Protein AF-A0A8J6ERK1-F1 (afdb_monomer)

Radius of gyration: 15.74 Å; Cα contacts (8 Å, |Δi|>4): 130; chains: 1; bounding box: 33×42×34 Å

Sequence (94 aa):
MKIFIILILSAFASGIRLDKCTVMQKIRASGLVGMKGYRLGDYMCVFYYTSYYDTRLNNSPTEYGMCQIASKWWCDNGRTPSPRNLCGKKCSGM

Secondary structure (DSSP, 8-state):
-HHHHHHHHGGG---SB--HHHHHHHHHHTT-TTGGG--HHHHHHHHHHHHTTBSS---TTTEETTTTE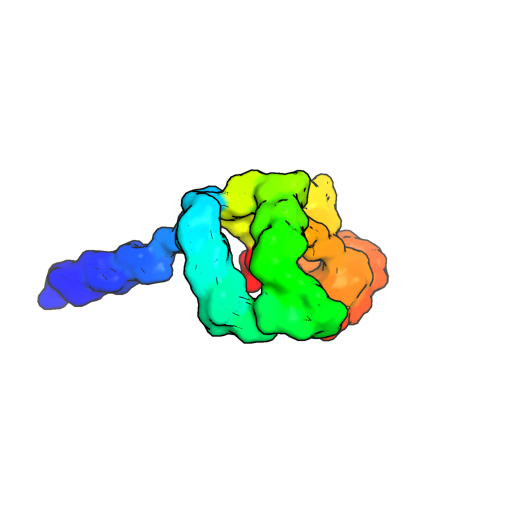ETTTT-B-S-SSS---TT-SBGGG-

Nearest PDB structures (foldseek):
  1ioq-assembly1_A  TM=9.494E-01  e=2.311E-07  Gallus gallus
  1lsm-assembly1_A  TM=9.385E-01  e=3.000E-07  Gallus gallus
  1iot-assembly1_A  TM=9.400E-01  e=4.156E-07  Gallus gallus
  1w08-assembly1_A  TM=9.523E-01  e=5.758E-07  Homo sapiens
  6p4d-assembly1_A  TM=9.443E-01  e=5.395E-07  Gallus gallus

InterPro domains:
  IPR001916 Glycoside hydrolase, family 22 [PF00062] (18-92)
  IPR001916 Glycoside hydrolase, family 22 [PS51348] (16-94)
  IPR001916 Glycoside hydrolase, family 22 [PTHR11407] (5-92)
  IPR001916 Glycoside hydrolase, family 22 [SM00263] (16-93)
  IPR023346 Lysozyme-like domain superfamily [SSF53955] (18-93)

Foldseek 3Di:
DVVVVVVVVVVPCPPQADDLVVLLVVCVVVPVACVVHDHSVNSSVQLCVQPNRGQADAPPPAFGGSNRDGQQEDAPQPPDPNRNNVPVYHRRVD

Organism: Eleutherodactylus coqui (NCBI:txid57060)

Mean predicted aligned error: 7.99 Å

Solvent-accessible surface area (backbone atoms only — not comparable to full-atom values): 5414 Å² total; per-residue (Å²): 118,71,69,63,56,58,64,58,62,65,75,69,69,77,54,59,56,50,55,73,66,60,50,51,52,50,44,68,72,66,64,53,58,53,52,97,72,39,50,64,66,55,56,53,49,51,26,40,78,59,34,62,36,12,41,68,45,54,60,77,95,46,26,32,14,25,76,44,49,44,24,58,47,41,17,43,73,92,71,61,81,84,49,62,27,73,68,75,43,54,42,92,80,87

Structure (mmCIF, N/CA/C/O backbone):
data_AF-A0A8J6ERK1-F1
#
_entry.id   AF-A0A8J6ERK1-F1
#
loop_
_atom_site.group_PDB
_atom_site.id
_atom_site.type_symbol
_atom_site.label_atom_id
_atom_site.label_alt_id
_atom_site.label_comp_id
_atom_site.label_asym_id
_atom_site.label_entity_id
_atom_site.label_seq_id
_atom_site.pdbx_PDB_ins_code
_atom_site.Cartn_x
_atom_site.Cartn_y
_atom_site.Cartn_z
_atom_site.occupancy
_atom_site.B_iso_or_equiv
_atom_site.auth_seq_id
_atom_site.auth_comp_id
_atom_site.auth_asym_id
_atom_site.auth_atom_id
_atom_site.pdbx_PDB_model_num
ATOM 1 N N . MET A 1 1 ? 11.151 33.758 14.250 1.00 53.66 1 MET A N 1
ATOM 2 C CA . MET A 1 1 ? 11.649 32.782 13.246 1.00 53.66 1 MET A CA 1
ATOM 3 C C . MET A 1 1 ? 11.938 31.387 13.810 1.00 53.66 1 MET A C 1
ATOM 5 O O . MET A 1 1 ? 11.691 30.431 13.097 1.00 53.66 1 MET A O 1
ATOM 9 N N . LYS A 1 2 ? 12.395 31.220 15.065 1.00 52.31 2 LYS A N 1
ATOM 10 C CA . LYS A 1 2 ? 12.653 29.880 15.643 1.00 52.31 2 LYS A CA 1
ATOM 11 C C . LYS A 1 2 ? 11.395 29.011 15.851 1.00 52.31 2 LYS A C 1
ATOM 13 O O . LYS A 1 2 ? 11.442 27.821 15.579 1.00 52.31 2 LYS A O 1
ATOM 18 N N . ILE A 1 3 ? 10.264 29.601 16.256 1.00 56.78 3 ILE A N 1
ATOM 19 C CA . ILE A 1 3 ? 9.015 28.856 16.534 1.00 56.78 3 ILE A CA 1
ATOM 20 C C . ILE A 1 3 ? 8.404 28.238 15.262 1.00 56.78 3 ILE A C 1
ATOM 22 O O . ILE A 1 3 ? 7.956 27.097 15.287 1.00 56.78 3 ILE A O 1
ATOM 26 N N . PHE A 1 4 ? 8.457 28.946 14.128 1.00 52.53 4 PHE A N 1
ATOM 27 C CA . PHE A 1 4 ? 7.953 28.427 12.849 1.00 52.53 4 PHE A CA 1
ATOM 28 C C . PHE A 1 4 ? 8.754 27.222 12.334 1.00 52.53 4 PHE A C 1
ATOM 30 O O . PHE A 1 4 ? 8.178 26.328 11.728 1.00 52.53 4 PHE A O 1
ATOM 37 N N . ILE A 1 5 ? 10.058 27.153 12.620 1.00 55.38 5 ILE A N 1
ATOM 38 C CA . ILE A 1 5 ? 10.909 26.019 12.222 1.00 55.38 5 ILE A CA 1
ATOM 39 C C . ILE A 1 5 ? 10.521 24.745 12.993 1.00 55.38 5 ILE A C 1
ATOM 41 O O . ILE A 1 5 ? 10.502 23.659 12.419 1.00 55.38 5 ILE A O 1
ATOM 45 N N . ILE A 1 6 ? 10.143 24.877 14.269 1.00 53.94 6 ILE A N 1
ATOM 46 C CA . ILE A 1 6 ? 9.736 23.744 15.116 1.00 53.94 6 ILE A CA 1
ATOM 47 C C . ILE A 1 6 ? 8.393 23.155 14.646 1.00 53.94 6 ILE A C 1
ATOM 49 O O . ILE A 1 6 ? 8.230 21.938 14.640 1.00 53.94 6 ILE A O 1
ATOM 53 N N . LEU A 1 7 ? 7.461 23.998 14.180 1.00 53.69 7 LEU A N 1
ATOM 54 C CA . LEU A 1 7 ? 6.166 23.561 13.634 1.00 53.69 7 LEU A CA 1
ATOM 55 C C . LEU A 1 7 ? 6.281 22.835 12.284 1.00 53.69 7 LEU A C 1
ATOM 57 O O . LEU A 1 7 ? 5.439 22.002 11.968 1.00 53.69 7 LEU A O 1
ATOM 61 N N . ILE A 1 8 ? 7.315 23.125 11.490 1.00 55.06 8 ILE A N 1
ATOM 62 C CA . ILE A 1 8 ? 7.548 22.445 10.206 1.00 55.06 8 ILE A CA 1
ATOM 63 C C . ILE A 1 8 ? 8.206 21.071 10.428 1.00 55.06 8 ILE A C 1
ATOM 65 O O . ILE A 1 8 ? 7.937 20.130 9.681 1.00 55.06 8 ILE A O 1
ATOM 69 N N . LEU A 1 9 ? 9.017 20.914 11.483 1.00 48.78 9 LEU A N 1
ATOM 70 C CA . LEU A 1 9 ? 9.689 19.645 11.789 1.00 48.78 9 LEU A CA 1
ATOM 71 C C . LEU A 1 9 ? 8.732 18.533 12.255 1.00 48.78 9 LEU A C 1
ATOM 73 O O . LEU A 1 9 ? 9.005 17.358 12.013 1.00 48.78 9 LEU A O 1
ATOM 77 N N . SER A 1 10 ? 7.603 18.870 12.883 1.00 47.06 10 SER A N 1
ATOM 78 C CA . SER A 1 10 ? 6.619 17.877 13.346 1.00 47.06 10 SER A CA 1
ATOM 79 C C . SER A 1 10 ? 5.767 17.278 12.218 1.00 47.06 10 SER A C 1
ATOM 81 O O . SER A 1 10 ? 5.141 16.237 12.417 1.00 47.06 10 SER A O 1
ATOM 83 N N . ALA A 1 11 ? 5.784 17.866 11.016 1.00 47.72 11 ALA A N 1
ATOM 84 C CA . ALA A 1 11 ? 5.044 17.364 9.855 1.00 47.72 11 ALA A CA 1
ATOM 85 C C . ALA A 1 11 ? 5.712 16.157 9.161 1.00 47.72 11 ALA A C 1
ATOM 87 O O . ALA A 1 11 ? 5.075 15.488 8.349 1.00 47.72 11 ALA A O 1
ATOM 88 N N . PHE A 1 12 ? 6.967 15.834 9.499 1.00 46.06 12 PHE A N 1
ATOM 89 C CA . PHE A 1 12 ? 7.718 14.709 8.923 1.00 46.06 12 PHE A CA 1
ATOM 90 C C . PHE A 1 12 ? 7.860 13.512 9.873 1.00 46.06 12 PHE A C 1
ATOM 92 O O . PHE A 1 12 ? 8.779 12.707 9.742 1.00 46.06 12 PHE A O 1
ATOM 99 N N . ALA A 1 13 ? 6.923 13.314 10.799 1.00 47.72 13 ALA A N 1
ATOM 100 C CA . ALA A 1 13 ? 6.783 12.022 11.462 1.00 47.72 13 ALA A CA 1
ATOM 101 C C . ALA A 1 13 ? 6.050 11.045 10.523 1.00 47.72 13 ALA A C 1
ATOM 103 O O . ALA A 1 13 ? 4.887 10.705 10.735 1.00 47.72 13 ALA A O 1
ATOM 104 N N . SER A 1 14 ? 6.708 10.585 9.453 1.00 51.88 14 SER A N 1
ATOM 105 C CA . SER A 1 14 ? 6.247 9.378 8.755 1.00 51.88 14 SER A CA 1
ATOM 106 C C . SER A 1 14 ? 6.501 8.200 9.696 1.00 51.88 14 SER A C 1
ATOM 108 O O . SER A 1 14 ? 7.587 7.624 9.721 1.00 51.88 14 SER A O 1
ATOM 110 N N . GLY A 1 15 ? 5.520 7.938 10.563 1.00 56.06 15 GLY A N 1
ATOM 111 C CA . GLY A 1 15 ? 5.574 6.896 11.578 1.00 56.06 15 GLY A CA 1
ATOM 112 C C . GLY A 1 15 ? 5.895 5.551 10.939 1.00 56.06 15 GLY A C 1
ATOM 113 O O . GLY A 1 15 ? 5.127 5.053 10.119 1.00 56.06 15 GLY A O 1
ATOM 114 N N . ILE A 1 16 ? 7.043 4.993 11.328 1.00 76.75 16 ILE A N 1
ATOM 115 C CA . ILE A 1 16 ? 7.574 3.704 10.868 1.00 76.75 16 ILE A CA 1
ATOM 116 C C . ILE A 1 16 ? 6.520 2.616 11.078 1.00 76.75 16 ILE A C 1
ATOM 118 O O . ILE A 1 16 ? 6.210 1.887 10.155 1.00 76.75 16 ILE A O 1
ATOM 122 N N . ARG A 1 17 ? 5.844 2.614 12.229 1.00 87.25 17 ARG A N 1
ATOM 123 C CA . ARG A 1 17 ? 4.681 1.772 12.510 1.00 87.25 17 ARG A CA 1
ATOM 124 C C . ARG A 1 17 ? 3.589 2.608 13.159 1.00 87.25 17 ARG A C 1
ATOM 126 O O . ARG A 1 17 ? 3.864 3.346 14.102 1.00 87.25 17 ARG A O 1
ATOM 133 N N . LEU A 1 18 ? 2.372 2.516 12.635 1.00 92.12 18 LEU A N 1
ATOM 134 C CA . LEU A 1 18 ? 1.214 3.221 13.183 1.00 92.12 18 LEU A CA 1
ATOM 135 C C . LEU A 1 18 ? 0.510 2.355 14.231 1.00 92.12 18 LEU A C 1
ATOM 137 O O . LEU A 1 18 ? 0.472 1.130 14.109 1.00 92.12 18 LEU A O 1
ATOM 141 N N . ASP A 1 19 ? -0.079 2.977 15.251 1.00 93.12 19 ASP A N 1
ATOM 142 C CA . ASP A 1 19 ? -0.943 2.247 16.174 1.00 93.12 19 ASP A CA 1
ATOM 143 C C . ASP A 1 19 ? -2.276 1.873 15.503 1.00 93.12 19 ASP A C 1
ATOM 145 O O . ASP A 1 19 ? -2.747 2.512 14.555 1.00 93.12 19 ASP A O 1
ATOM 149 N N . LYS A 1 20 ? -2.915 0.833 16.041 1.00 95.00 20 LYS A N 1
ATOM 150 C CA . LYS A 1 20 ? -4.159 0.265 15.513 1.00 95.00 20 LYS A CA 1
ATOM 151 C C . LYS A 1 20 ? -5.284 1.303 15.377 1.00 95.00 20 LYS A C 1
ATOM 153 O O . LYS A 1 20 ? -6.033 1.260 14.400 1.00 95.00 20 LYS A O 1
ATOM 158 N N . CYS A 1 21 ? -5.428 2.226 16.327 1.00 96.31 21 CYS A N 1
ATOM 159 C CA . CYS A 1 21 ? -6.492 3.229 16.302 1.00 96.31 21 CYS A CA 1
ATOM 160 C C . CYS A 1 21 ? -6.216 4.310 15.251 1.00 96.31 21 CYS A C 1
ATOM 162 O O . CYS A 1 21 ? -7.140 4.689 14.529 1.00 96.31 21 CYS A O 1
ATOM 164 N N . THR A 1 22 ? -4.963 4.743 15.093 1.00 95.75 22 THR A N 1
ATOM 165 C CA . THR A 1 22 ? -4.564 5.666 14.016 1.00 95.75 22 THR A CA 1
ATOM 166 C C . THR A 1 22 ? -4.826 5.066 12.638 1.00 95.75 22 THR A C 1
ATOM 168 O O . THR A 1 22 ? -5.380 5.741 11.767 1.00 95.75 22 THR A O 1
ATOM 171 N N . VAL A 1 23 ? -4.491 3.788 12.431 1.00 95.19 23 VAL A N 1
ATOM 172 C CA . VAL A 1 23 ? -4.781 3.078 11.171 1.00 95.19 23 VAL A CA 1
ATOM 173 C C . VAL A 1 23 ? -6.287 3.038 10.916 1.00 95.19 23 VAL A C 1
ATOM 175 O O . VAL A 1 23 ? -6.748 3.418 9.839 1.00 95.19 23 VAL A O 1
ATOM 178 N N . MET A 1 24 ? -7.070 2.665 11.930 1.00 97.00 24 MET A N 1
ATOM 179 C CA . MET A 1 24 ? -8.529 2.622 11.845 1.00 97.00 24 MET A CA 1
ATOM 180 C C . MET A 1 24 ? -9.130 3.987 11.477 1.00 97.00 24 MET A C 1
ATOM 182 O O . MET A 1 24 ? -10.010 4.059 10.617 1.00 97.00 24 MET A O 1
ATOM 186 N N . GLN A 1 25 ? -8.669 5.073 12.106 1.00 96.94 25 GLN A N 1
ATOM 187 C CA . GLN A 1 25 ? -9.135 6.430 11.806 1.00 96.94 25 GLN A CA 1
ATOM 188 C C . GLN A 1 25 ? -8.787 6.839 10.371 1.00 96.94 25 GLN A C 1
ATOM 190 O O . GLN A 1 25 ? -9.648 7.365 9.666 1.00 96.94 25 GLN A O 1
ATOM 195 N N . LYS A 1 26 ? -7.570 6.531 9.903 1.00 95.25 26 LYS A N 1
ATOM 196 C CA . LYS A 1 26 ? -7.157 6.798 8.517 1.00 95.25 26 LYS A CA 1
ATOM 197 C C . LYS A 1 26 ? -7.999 6.026 7.498 1.00 95.25 26 LYS A C 1
ATOM 199 O O . LYS A 1 26 ? -8.401 6.619 6.504 1.00 95.25 26 LYS A O 1
ATOM 204 N N . ILE A 1 27 ? -8.322 4.752 7.747 1.00 95.44 27 ILE A N 1
ATOM 205 C CA . ILE A 1 27 ? -9.186 3.953 6.853 1.00 95.44 27 ILE A CA 1
ATOM 206 C C . ILE A 1 27 ? -10.620 4.501 6.827 1.00 95.44 27 ILE A C 1
ATOM 208 O O . ILE A 1 27 ? -11.245 4.555 5.771 1.00 95.44 27 ILE A O 1
ATOM 212 N N . ARG A 1 28 ? -11.154 4.941 7.973 1.00 96.00 28 ARG A N 1
ATOM 213 C CA . ARG A 1 28 ? -12.477 5.590 8.019 1.00 96.00 28 ARG A CA 1
ATOM 214 C C . ARG A 1 28 ? -12.500 6.899 7.226 1.00 96.00 28 ARG A C 1
ATOM 216 O O . ARG A 1 28 ? -13.496 7.184 6.574 1.00 96.00 28 ARG A O 1
ATOM 223 N N . ALA A 1 29 ? -11.408 7.662 7.261 1.00 96.56 29 ALA A N 1
ATOM 224 C CA . ALA A 1 29 ? -11.280 8.930 6.547 1.00 96.56 29 ALA A CA 1
ATOM 225 C C . ALA A 1 29 ? -10.941 8.782 5.049 1.00 96.56 29 ALA A C 1
ATOM 227 O O . ALA A 1 29 ? -11.080 9.748 4.307 1.00 96.56 29 ALA A O 1
ATOM 228 N N . SER A 1 30 ? -10.491 7.609 4.587 1.00 93.62 30 SER A N 1
ATOM 229 C CA . SER A 1 30 ? -10.022 7.414 3.205 1.00 93.62 30 SER A CA 1
ATOM 230 C C . SER A 1 30 ? -11.119 7.065 2.198 1.00 93.62 30 SER A C 1
ATOM 232 O O . SER A 1 30 ? -10.842 6.996 1.003 1.00 93.62 30 SER A O 1
ATOM 234 N N . GLY A 1 31 ? -12.344 6.796 2.660 1.00 93.75 31 GLY A N 1
ATOM 235 C CA . GLY A 1 31 ? -13.439 6.324 1.808 1.00 93.75 31 GLY A CA 1
ATOM 236 C C . GLY A 1 31 ? -13.335 4.849 1.397 1.00 93.75 31 GLY A C 1
ATOM 237 O O . GLY A 1 31 ? -14.166 4.391 0.623 1.00 93.75 31 GLY A O 1
ATOM 238 N N . LEU A 1 32 ? -12.360 4.092 1.923 1.00 93.12 32 LEU A N 1
ATOM 239 C CA . LEU A 1 32 ? -12.192 2.661 1.628 1.00 93.12 32 LEU A CA 1
ATOM 240 C C . LEU A 1 32 ? -13.331 1.796 2.183 1.00 93.12 32 LEU A C 1
ATOM 242 O O . LEU A 1 32 ? -13.690 0.783 1.591 1.00 93.12 32 LEU A O 1
ATOM 246 N N . VAL A 1 33 ? -13.904 2.171 3.328 1.00 96.69 33 VAL A N 1
ATOM 247 C CA . VAL A 1 33 ? -14.951 1.374 3.979 1.00 96.69 33 VAL A CA 1
ATOM 248 C C . VAL A 1 33 ? -16.193 1.311 3.087 1.00 96.69 33 VAL A C 1
ATOM 250 O O . VAL A 1 33 ? -16.788 2.334 2.768 1.00 96.69 33 VAL A O 1
ATOM 253 N N . GLY A 1 34 ? -16.595 0.098 2.707 1.00 96.12 34 GLY A N 1
ATOM 254 C CA . GLY A 1 34 ? -17.711 -0.164 1.798 1.00 96.12 34 GLY A CA 1
ATOM 255 C C . GLY A 1 34 ? -17.313 -0.252 0.322 1.00 96.12 34 GLY A C 1
ATOM 256 O O . GLY A 1 34 ? -18.115 -0.730 -0.484 1.00 96.12 34 GLY A O 1
ATOM 257 N N . MET A 1 35 ? -16.082 0.120 -0.058 1.00 94.31 35 MET A N 1
ATOM 258 C CA . MET A 1 35 ? -15.616 -0.051 -1.437 1.00 94.31 35 MET A CA 1
ATOM 259 C C . MET A 1 35 ? -15.616 -1.532 -1.804 1.00 94.31 35 MET A C 1
ATOM 261 O O . MET A 1 35 ? -15.002 -2.354 -1.128 1.00 94.31 35 MET A O 1
ATOM 265 N N . LYS A 1 36 ? -16.324 -1.878 -2.885 1.00 94.88 36 LYS A N 1
ATOM 266 C CA . LYS A 1 36 ? -16.536 -3.271 -3.318 1.00 94.88 36 LYS A CA 1
ATOM 267 C C . LYS A 1 36 ? -17.125 -4.185 -2.222 1.00 94.88 36 LYS A C 1
ATOM 269 O O . LYS A 1 36 ? -16.975 -5.397 -2.302 1.00 94.88 36 LYS A O 1
ATOM 274 N N . GLY A 1 37 ? -17.792 -3.616 -1.212 1.00 96.56 37 GLY A N 1
ATOM 275 C CA . GLY A 1 37 ? -18.400 -4.357 -0.103 1.00 96.56 37 GLY A CA 1
ATOM 276 C C . GLY A 1 37 ? -17.462 -4.710 1.060 1.00 96.56 37 GLY A C 1
ATOM 277 O O . GLY A 1 37 ? -17.919 -5.340 2.013 1.00 96.56 37 GLY A O 1
ATOM 278 N N . TYR A 1 38 ? -16.189 -4.298 1.033 1.00 97.19 38 TYR A N 1
ATOM 279 C CA . TYR A 1 38 ? -15.244 -4.585 2.119 1.00 97.19 38 TYR A CA 1
ATOM 280 C C . TYR A 1 38 ? -15.503 -3.727 3.361 1.00 97.19 38 TYR A C 1
ATOM 282 O O . TYR A 1 38 ? -15.741 -2.518 3.292 1.00 97.19 38 TYR A O 1
ATOM 290 N N . ARG A 1 39 ? -15.431 -4.358 4.530 1.00 97.88 39 ARG A N 1
ATOM 291 C CA . ARG A 1 39 ? -15.650 -3.745 5.840 1.00 97.88 39 ARG A CA 1
ATOM 292 C C . ARG A 1 39 ? -14.340 -3.190 6.390 1.00 97.88 39 ARG A C 1
ATOM 294 O O . ARG A 1 39 ? -13.251 -3.629 6.039 1.00 97.88 39 ARG A O 1
ATOM 301 N N . LEU A 1 40 ? -14.445 -2.274 7.353 1.00 97.56 40 LEU A N 1
ATOM 302 C CA . LEU A 1 40 ? -13.290 -1.740 8.088 1.00 97.56 40 LEU A CA 1
ATOM 303 C C . LEU A 1 40 ? -12.390 -2.851 8.661 1.00 97.56 40 LEU A C 1
ATOM 305 O O . LEU A 1 40 ? -11.171 -2.737 8.608 1.00 97.56 40 LEU A O 1
ATOM 309 N N . GLY A 1 41 ? -12.992 -3.926 9.180 1.00 97.31 41 GLY A N 1
ATOM 310 C CA . GLY A 1 41 ? -12.264 -5.075 9.721 1.00 97.31 41 GLY A CA 1
ATOM 311 C C . GLY A 1 41 ? -11.398 -5.800 8.689 1.00 97.31 41 GLY A C 1
ATOM 312 O O . GLY A 1 41 ? -10.313 -6.249 9.043 1.00 97.31 41 GLY A O 1
ATOM 313 N N . ASP A 1 42 ? -11.822 -5.844 7.424 1.00 97.62 42 ASP A N 1
ATOM 314 C CA . ASP A 1 42 ? -11.081 -6.518 6.353 1.00 97.62 42 ASP A CA 1
ATOM 315 C C . ASP A 1 42 ? -9.773 -5.774 6.063 1.00 97.62 42 ASP A C 1
ATOM 317 O O . ASP A 1 42 ? -8.698 -6.372 6.056 1.00 97.62 42 ASP A O 1
ATOM 321 N N . TYR A 1 43 ? -9.839 -4.445 5.939 1.00 96.19 43 TYR A N 1
ATOM 322 C CA . TYR A 1 43 ? -8.653 -3.600 5.766 1.00 96.19 43 TYR A CA 1
ATOM 323 C C . TYR A 1 43 ? -7.713 -3.664 6.973 1.00 96.19 43 TYR A C 1
ATOM 325 O O . TYR A 1 43 ? -6.504 -3.799 6.805 1.00 96.19 43 TYR A O 1
ATOM 333 N N . MET A 1 44 ? -8.265 -3.607 8.192 1.00 97.12 44 MET A N 1
ATOM 334 C CA . MET A 1 44 ? -7.477 -3.744 9.422 1.00 97.12 44 MET A CA 1
ATOM 335 C C . MET A 1 44 ? -6.751 -5.094 9.480 1.00 97.12 44 MET A C 1
ATOM 337 O O . MET A 1 44 ? -5.586 -5.139 9.868 1.00 97.12 44 MET A O 1
ATOM 341 N N . CYS A 1 45 ? -7.424 -6.177 9.081 1.00 97.19 45 CYS A N 1
ATOM 342 C CA . CYS A 1 45 ? -6.852 -7.519 9.023 1.00 97.19 45 CYS A CA 1
ATOM 343 C C . CYS A 1 45 ? -5.689 -7.577 8.027 1.00 97.19 45 CYS A C 1
ATOM 345 O O . CYS A 1 45 ? -4.579 -7.942 8.412 1.00 97.19 45 CYS A O 1
ATOM 347 N N . VAL A 1 46 ? -5.917 -7.140 6.783 1.00 95.44 46 VAL A N 1
ATOM 348 C CA . VAL A 1 46 ? -4.879 -7.130 5.744 1.00 95.44 46 VAL A CA 1
ATOM 349 C C . VAL A 1 46 ? -3.668 -6.333 6.217 1.00 95.44 46 VAL A C 1
ATOM 351 O O . VAL A 1 46 ? -2.583 -6.894 6.273 1.00 95.44 46 VAL A O 1
ATOM 354 N N . PHE A 1 47 ? -3.846 -5.084 6.657 1.00 95.19 47 PHE A N 1
ATOM 355 C CA . PHE A 1 47 ? -2.724 -4.205 7.022 1.00 95.19 47 PHE A CA 1
ATOM 356 C C . PHE A 1 47 ? -1.925 -4.710 8.233 1.00 95.19 47 PHE A C 1
ATOM 358 O O . PHE A 1 47 ? -0.738 -4.407 8.373 1.00 95.19 47 PHE A O 1
ATOM 365 N N . TYR A 1 48 ? -2.559 -5.475 9.125 1.00 95.88 48 TYR A N 1
ATOM 366 C CA . TYR A 1 48 ? -1.857 -6.115 10.229 1.00 95.88 48 TYR A CA 1
ATOM 367 C C . TYR A 1 48 ? -1.016 -7.299 9.753 1.00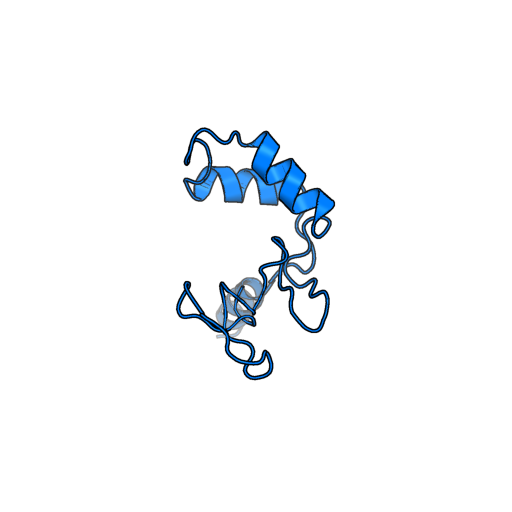 95.88 48 TYR A C 1
ATOM 369 O O . TYR A 1 48 ? 0.165 -7.369 10.078 1.00 95.88 48 TYR A O 1
ATOM 377 N N . TYR A 1 49 ? -1.596 -8.213 8.976 1.00 95.44 49 TYR A N 1
ATOM 378 C CA . TYR A 1 49 ? -0.895 -9.429 8.561 1.00 95.44 49 TYR A CA 1
ATOM 379 C C . TYR A 1 49 ? 0.139 -9.192 7.458 1.00 95.44 49 TYR A C 1
ATOM 381 O O . TYR A 1 49 ? 1.078 -9.975 7.340 1.00 95.44 49 TYR A O 1
ATOM 389 N N . THR A 1 50 ? 0.013 -8.116 6.680 1.00 93.12 50 THR A N 1
ATOM 390 C CA . THR A 1 50 ? 0.997 -7.765 5.649 1.00 93.12 50 THR A CA 1
ATOM 391 C C . THR A 1 50 ? 2.211 -7.041 6.215 1.00 93.12 50 THR A C 1
ATOM 393 O O . THR A 1 50 ? 3.316 -7.264 5.727 1.00 93.12 50 THR A O 1
ATOM 396 N N . SER A 1 51 ? 2.045 -6.169 7.220 1.00 93.31 51 SER A N 1
ATOM 397 C CA . SER A 1 51 ? 3.169 -5.354 7.705 1.00 93.31 51 SER A CA 1
ATOM 398 C C . SER A 1 51 ? 3.184 -5.009 9.191 1.00 93.31 51 SER A C 1
ATOM 400 O O . SER A 1 51 ? 4.062 -4.273 9.647 1.00 93.31 51 SER A O 1
ATOM 402 N N . TYR A 1 52 ? 2.233 -5.505 9.979 1.00 94.75 52 TYR A N 1
ATOM 403 C CA . TYR A 1 52 ? 2.016 -5.061 11.357 1.00 94.75 52 TYR A CA 1
ATOM 404 C C . TYR A 1 52 ? 1.842 -3.538 11.445 1.00 94.75 52 TYR A C 1
ATOM 406 O O . TYR A 1 52 ? 2.418 -2.903 12.331 1.00 94.75 52 TYR A O 1
ATOM 414 N N . TYR A 1 53 ? 1.093 -2.952 10.503 1.00 94.25 53 TYR A N 1
ATOM 415 C CA . TYR A 1 53 ? 0.883 -1.502 10.370 1.00 94.25 53 TYR A CA 1
ATOM 416 C C . TYR A 1 53 ? 2.161 -0.675 10.146 1.00 94.25 53 TYR A C 1
ATOM 418 O O . TYR A 1 53 ? 2.170 0.541 10.369 1.00 94.25 53 TYR A O 1
ATOM 426 N N . ASP A 1 54 ? 3.247 -1.315 9.719 1.00 92.00 54 ASP A N 1
ATOM 427 C CA . ASP A 1 54 ? 4.474 -0.637 9.325 1.00 92.00 54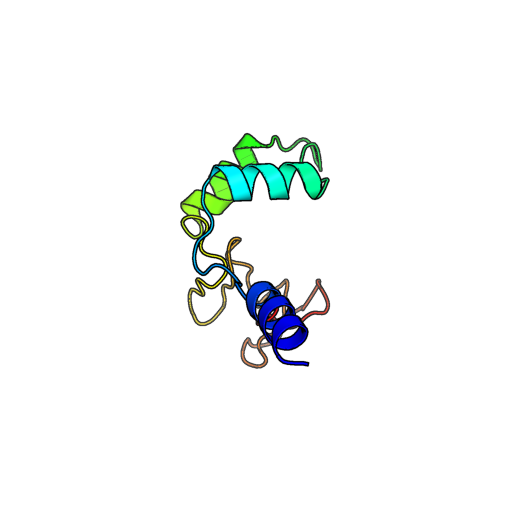 ASP A CA 1
ATOM 428 C C . ASP A 1 54 ? 4.290 -0.017 7.934 1.00 92.00 54 ASP A C 1
ATOM 430 O O . ASP A 1 54 ? 3.923 -0.714 6.986 1.00 92.00 54 ASP A O 1
ATOM 434 N N . THR A 1 55 ? 4.476 1.300 7.822 1.00 89.56 55 THR A N 1
ATOM 435 C CA . THR A 1 55 ? 4.295 2.032 6.555 1.00 89.56 55 THR A CA 1
ATOM 436 C C . THR A 1 55 ? 5.513 1.948 5.647 1.00 89.56 55 THR A C 1
ATOM 438 O O . THR A 1 55 ? 5.412 2.281 4.474 1.00 89.56 55 THR A O 1
ATOM 441 N N . ARG A 1 56 ? 6.659 1.507 6.171 1.00 87.94 56 ARG A N 1
ATOM 442 C CA . ARG A 1 56 ? 7.950 1.477 5.474 1.00 87.94 56 ARG A CA 1
ATOM 443 C C . ARG A 1 56 ? 8.483 0.060 5.276 1.00 87.94 56 ARG A C 1
ATOM 445 O O . ARG A 1 56 ? 9.559 -0.096 4.696 1.00 87.94 56 ARG A O 1
ATOM 452 N N . LEU A 1 57 ? 7.765 -0.958 5.754 1.00 89.00 57 LEU A N 1
ATOM 453 C CA . LEU A 1 57 ? 8.139 -2.347 5.546 1.00 89.00 57 LEU A CA 1
ATOM 454 C C . LEU A 1 57 ? 8.160 -2.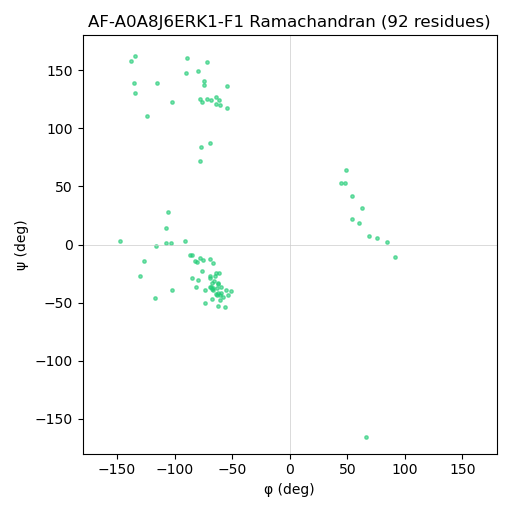648 4.050 1.00 89.00 57 LEU A C 1
ATOM 456 O O . LEU A 1 57 ? 7.141 -2.560 3.373 1.00 89.00 57 LEU A O 1
ATOM 460 N N . ASN A 1 58 ?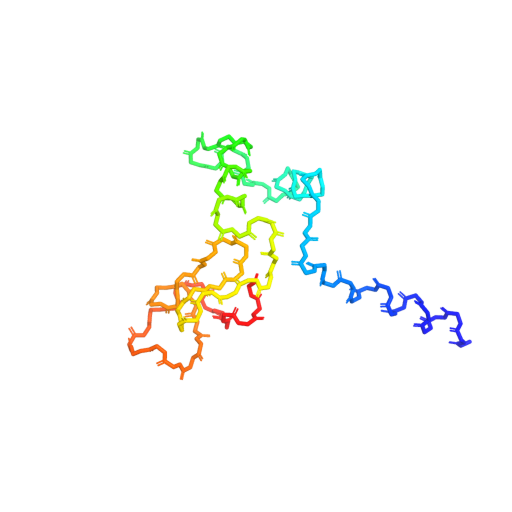 9.323 -3.049 3.556 1.00 88.19 58 ASN A N 1
ATOM 461 C CA . ASN A 1 58 ? 9.505 -3.447 2.172 1.00 88.19 58 ASN A CA 1
ATOM 462 C C . ASN A 1 58 ? 10.072 -4.864 2.152 1.00 88.19 58 ASN A C 1
ATOM 464 O O . ASN A 1 58 ? 11.240 -5.061 2.504 1.00 88.19 58 ASN A O 1
ATOM 468 N N . ASN A 1 59 ? 9.276 -5.836 1.706 1.00 83.81 59 ASN A N 1
ATOM 469 C CA . ASN A 1 59 ? 9.789 -7.161 1.379 1.00 83.81 59 ASN A CA 1
ATOM 470 C C . ASN A 1 59 ? 10.491 -7.081 0.016 1.00 83.81 59 ASN A C 1
ATOM 472 O O . ASN A 1 59 ? 9.929 -7.305 -1.061 1.00 83.81 59 ASN A O 1
ATOM 476 N N . SER A 1 60 ? 11.757 -6.667 0.084 1.00 75.19 60 SER A N 1
ATOM 477 C CA . SER A 1 60 ? 12.648 -6.558 -1.067 1.00 75.19 60 SER A CA 1
ATOM 478 C C . SER A 1 60 ? 12.716 -7.897 -1.823 1.00 75.19 60 SER A C 1
ATOM 480 O O . SER A 1 60 ? 12.858 -8.935 -1.176 1.00 75.19 60 SER A O 1
ATOM 482 N N . PRO A 1 61 ? 12.655 -7.904 -3.171 1.00 82.06 61 PRO A N 1
ATOM 483 C CA . PRO A 1 61 ? 12.837 -6.746 -4.050 1.00 82.06 61 PRO A CA 1
ATOM 484 C C . PRO A 1 61 ? 11.555 -6.143 -4.649 1.00 82.06 61 PRO A C 1
ATOM 486 O O . PRO A 1 61 ? 11.667 -5.213 -5.452 1.00 82.06 61 PRO A O 1
ATOM 489 N N . THR A 1 62 ? 10.361 -6.656 -4.332 1.00 91.75 62 THR A N 1
ATOM 490 C CA . THR A 1 62 ? 9.149 -6.352 -5.122 1.00 91.75 62 THR A CA 1
ATOM 491 C C . THR A 1 62 ? 7.954 -5.816 -4.349 1.00 91.75 62 THR A C 1
ATOM 493 O O . THR A 1 62 ? 7.042 -5.313 -5.000 1.00 91.75 62 THR A O 1
ATOM 496 N N . GLU A 1 63 ? 7.917 -5.901 -3.022 1.00 93.56 63 GLU A N 1
ATOM 497 C CA . GLU A 1 63 ? 6.741 -5.509 -2.233 1.00 93.56 63 GLU A CA 1
ATOM 498 C C . GLU A 1 63 ? 7.038 -4.318 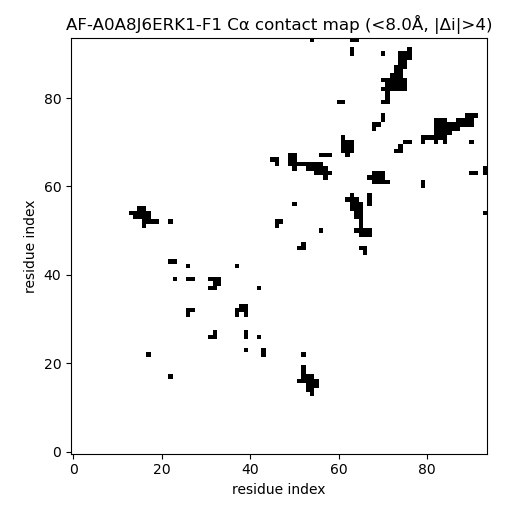-1.322 1.00 93.56 63 GLU A C 1
ATOM 500 O O . GLU A 1 63 ? 8.117 -4.226 -0.728 1.00 93.56 63 GLU A O 1
ATOM 505 N N . TYR A 1 64 ? 6.078 -3.390 -1.2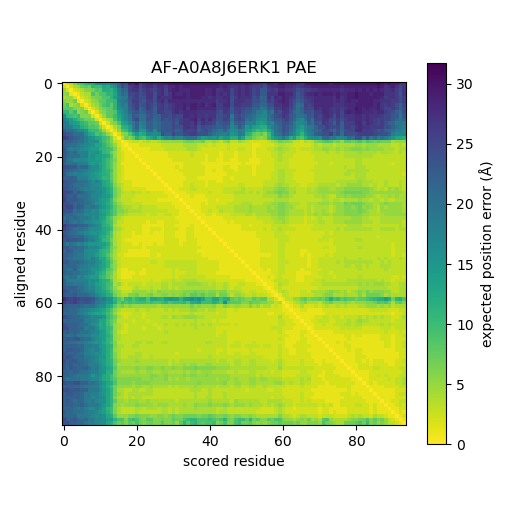43 1.00 92.31 64 TYR A N 1
ATOM 506 C CA . TYR A 1 64 ? 6.292 -2.074 -0.644 1.00 92.31 64 TYR A CA 1
ATOM 507 C C . TYR A 1 64 ? 5.160 -1.629 0.287 1.00 92.31 64 TYR A C 1
ATOM 509 O O . TYR A 1 64 ? 3.974 -1.776 -0.032 1.00 92.31 64 TYR A O 1
ATOM 517 N N . GLY A 1 65 ? 5.554 -1.020 1.406 1.00 90.19 65 GLY A N 1
ATOM 518 C CA . GLY A 1 65 ? 4.689 -0.303 2.341 1.00 90.19 65 GLY A CA 1
ATOM 519 C C . GLY A 1 65 ? 3.674 -1.168 3.092 1.00 90.19 65 GLY A C 1
ATOM 520 O O . GLY A 1 65 ? 3.726 -2.397 3.106 1.00 90.19 65 GLY A O 1
ATOM 521 N N . MET A 1 66 ? 2.693 -0.521 3.724 1.00 91.12 66 MET A N 1
ATOM 522 C CA . MET A 1 66 ? 1.760 -1.204 4.634 1.00 91.12 66 MET A CA 1
ATOM 523 C C . MET A 1 66 ? 0.961 -2.330 3.967 1.00 91.12 66 MET A C 1
ATOM 525 O O . MET A 1 66 ? 0.726 -3.375 4.567 1.00 91.12 66 MET A O 1
ATOM 529 N N . CYS A 1 67 ? 0.580 -2.141 2.707 1.00 90.75 67 CYS A N 1
ATOM 530 C CA . CYS A 1 67 ? -0.226 -3.101 1.956 1.00 90.75 67 CYS A CA 1
ATOM 531 C C . CYS A 1 67 ? 0.612 -4.125 1.171 1.00 90.75 67 CYS A C 1
ATOM 533 O O . CYS A 1 67 ? 0.023 -4.899 0.422 1.00 90.75 67 CYS A O 1
ATOM 535 N N . GLN A 1 68 ? 1.950 -4.097 1.288 1.00 93.06 68 GLN A N 1
ATOM 536 C CA . GLN A 1 68 ? 2.881 -4.932 0.511 1.00 93.06 68 GLN A CA 1
ATOM 537 C C . GLN A 1 68 ? 2.558 -4.916 -0.997 1.00 93.06 68 GLN A C 1
ATOM 539 O O . GLN A 1 68 ? 2.360 -5.939 -1.649 1.00 93.06 68 GLN A O 1
ATOM 544 N N . ILE A 1 69 ? 2.465 -3.711 -1.568 1.00 93.62 69 ILE A N 1
ATOM 545 C CA . ILE A 1 69 ? 2.091 -3.512 -2.971 1.00 93.62 69 ILE A CA 1
ATOM 546 C C . ILE A 1 69 ? 3.204 -4.024 -3.892 1.00 93.62 69 ILE A C 1
ATOM 548 O O . ILE A 1 69 ? 4.342 -3.566 -3.813 1.00 93.62 69 ILE A O 1
ATOM 552 N N . ALA A 1 70 ? 2.857 -4.929 -4.812 1.00 95.19 70 ALA A N 1
ATOM 553 C CA . ALA A 1 70 ? 3.808 -5.520 -5.750 1.00 95.19 70 ALA A CA 1
ATOM 554 C C . ALA A 1 70 ? 4.175 -4.590 -6.930 1.00 95.19 70 ALA A C 1
ATOM 556 O O . ALA A 1 70 ? 3.315 -4.194 -7.731 1.00 95.19 70 ALA A O 1
ATOM 557 N N . SER A 1 71 ? 5.472 -4.344 -7.129 1.00 95.94 71 SER A N 1
ATOM 558 C CA . SER A 1 71 ? 6.036 -3.534 -8.224 1.00 95.94 71 SER A CA 1
ATOM 559 C C . SER A 1 71 ? 5.866 -4.141 -9.620 1.00 95.94 71 SER A C 1
ATOM 561 O O . SER A 1 71 ? 5.987 -3.450 -10.629 1.00 95.94 71 SER A O 1
ATOM 563 N N . LYS A 1 72 ? 5.539 -5.436 -9.731 1.00 97.12 72 LYS A N 1
ATOM 564 C CA . LYS A 1 72 ? 5.233 -6.049 -11.036 1.00 97.12 72 LYS A CA 1
ATOM 565 C C . LYS A 1 72 ? 4.006 -5.409 -11.693 1.00 97.12 72 LYS A C 1
ATOM 567 O O . LYS A 1 72 ? 3.955 -5.285 -12.918 1.00 97.12 72 LYS A O 1
ATOM 572 N N . TRP A 1 73 ? 3.037 -4.989 -10.882 1.00 97.38 73 TRP A N 1
ATOM 573 C CA . TRP A 1 73 ? 1.727 -4.548 -11.355 1.00 97.38 73 TRP A CA 1
ATOM 574 C C . TRP A 1 73 ? 1.456 -3.083 -11.044 1.00 97.38 73 TRP A C 1
ATOM 576 O O . TRP A 1 73 ? 1.003 -2.351 -11.920 1.00 97.38 73 TRP A O 1
ATOM 586 N N . TRP A 1 74 ? 1.732 -2.645 -9.820 1.00 96.50 74 TRP A N 1
ATOM 587 C CA . TRP A 1 74 ? 1.090 -1.447 -9.284 1.00 96.50 74 TRP A CA 1
ATOM 588 C C . TRP A 1 74 ? 1.979 -0.206 -9.298 1.00 96.50 74 TRP A C 1
ATOM 590 O O . TRP A 1 74 ? 1.485 0.866 -9.629 1.00 96.50 74 TRP A O 1
ATOM 600 N N . CYS A 1 75 ? 3.271 -0.337 -8.999 1.00 95.38 75 CYS A N 1
ATOM 601 C CA . CYS A 1 75 ? 4.200 0.790 -8.880 1.00 95.38 75 CYS A CA 1
ATOM 602 C C . CYS A 1 75 ? 5.525 0.528 -9.601 1.00 95.38 75 CYS A C 1
ATOM 604 O O . CYS A 1 75 ? 5.866 -0.616 -9.892 1.00 95.38 75 CYS A O 1
ATOM 606 N N . ASP A 1 76 ? 6.287 1.586 -9.869 1.00 94.94 76 ASP A N 1
ATOM 607 C CA . ASP A 1 76 ? 7.615 1.496 -10.482 1.00 94.94 76 ASP A CA 1
ATOM 608 C C . ASP A 1 76 ? 8.740 1.677 -9.445 1.00 94.94 76 ASP A C 1
ATOM 610 O O . ASP A 1 76 ? 8.822 2.702 -8.760 1.00 94.94 76 ASP A O 1
ATOM 614 N N . ASN A 1 77 ? 9.632 0.688 -9.345 1.00 94.44 77 ASN A N 1
ATOM 615 C CA . ASN A 1 77 ? 10.840 0.727 -8.511 1.00 94.44 77 ASN A CA 1
ATOM 616 C C . ASN A 1 77 ? 12.143 0.867 -9.327 1.00 94.44 77 ASN A C 1
ATOM 618 O O . ASN A 1 77 ? 13.227 0.857 -8.743 1.00 94.44 77 ASN A O 1
ATOM 622 N N . GLY A 1 78 ? 12.063 0.958 -10.659 1.00 94.56 78 GLY A N 1
ATOM 623 C CA . GLY A 1 78 ? 13.210 1.044 -11.568 1.00 94.56 78 GLY A CA 1
ATOM 624 C C . GLY A 1 78 ? 14.063 -0.225 -11.672 1.00 94.56 78 GLY A C 1
ATOM 625 O O . GLY A 1 78 ? 15.134 -0.179 -12.269 1.00 94.56 78 GLY A O 1
ATOM 626 N N . ARG A 1 79 ? 13.635 -1.344 -11.072 1.00 94.06 79 ARG A N 1
ATOM 627 C CA . ARG A 1 79 ? 14.411 -2.598 -11.002 1.00 94.06 79 ARG A CA 1
ATOM 628 C C . ARG A 1 79 ? 13.620 -3.826 -11.441 1.00 94.06 79 ARG A C 1
ATOM 630 O O . ARG A 1 79 ? 14.210 -4.803 -11.887 1.00 94.06 79 ARG A O 1
ATOM 637 N N . THR A 1 80 ? 12.297 -3.807 -11.303 1.00 95.12 80 THR A N 1
ATOM 638 C CA . THR A 1 80 ? 11.438 -4.937 -11.662 1.00 95.12 80 THR A CA 1
ATOM 639 C C . THR A 1 80 ? 11.351 -5.088 -13.182 1.00 95.12 80 THR A C 1
ATOM 641 O O . THR A 1 80 ? 10.950 -4.141 -13.853 1.00 95.12 80 THR A O 1
ATOM 644 N N . PRO A 1 81 ? 11.663 -6.269 -13.748 1.00 95.06 81 PRO A N 1
ATOM 645 C CA . PRO A 1 81 ? 11.578 -6.483 -15.189 1.00 95.06 81 PRO A CA 1
ATOM 646 C C . PRO A 1 81 ? 10.141 -6.375 -15.716 1.00 95.06 81 PRO A C 1
ATOM 648 O O . PRO A 1 81 ? 9.234 -7.081 -15.253 1.00 95.06 81 PRO A O 1
ATOM 651 N N . SER A 1 82 ? 9.947 -5.535 -16.737 1.00 94.81 82 SER A N 1
ATOM 652 C CA . SER A 1 82 ? 8.659 -5.299 -17.413 1.00 94.81 82 SER A CA 1
ATOM 653 C C . SER A 1 82 ? 7.495 -5.025 -16.434 1.00 94.81 82 SER A C 1
ATOM 655 O O . SER A 1 82 ? 6.580 -5.858 -16.334 1.00 94.81 82 SER A O 1
ATOM 657 N N . PRO A 1 83 ? 7.533 -3.924 -15.656 1.00 95.75 83 PRO A N 1
ATOM 658 C CA . PRO A 1 83 ? 6.474 -3.579 -14.712 1.00 95.75 83 PRO A CA 1
ATOM 659 C C . PRO A 1 83 ? 5.292 -2.924 -15.441 1.00 95.75 83 PRO A C 1
ATOM 661 O O . PRO A 1 83 ? 5.480 -2.231 -16.440 1.00 95.75 83 PRO A O 1
ATOM 664 N N . ARG A 1 84 ? 4.064 -3.113 -14.939 1.00 97.19 84 ARG A N 1
ATOM 665 C CA . ARG A 1 84 ? 2.879 -2.440 -15.510 1.00 97.19 84 ARG A CA 1
ATOM 666 C C . ARG A 1 84 ? 2.641 -1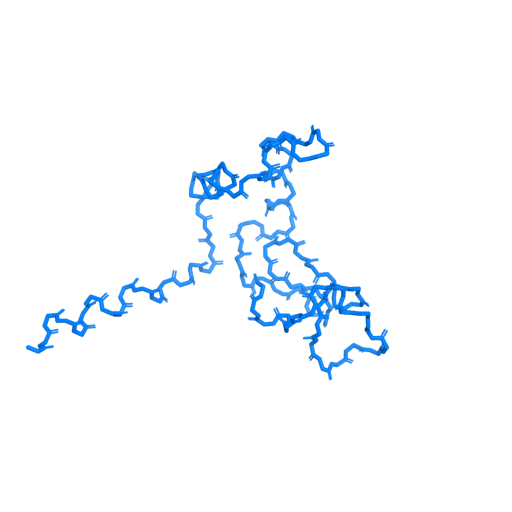.033 -14.970 1.00 97.19 84 ARG A C 1
ATOM 668 O O . ARG A 1 84 ? 2.070 -0.222 -15.685 1.00 97.19 84 ARG A O 1
ATOM 675 N N . ASN A 1 85 ? 3.054 -0.766 -13.728 1.00 95.81 85 ASN A N 1
ATOM 676 C CA . A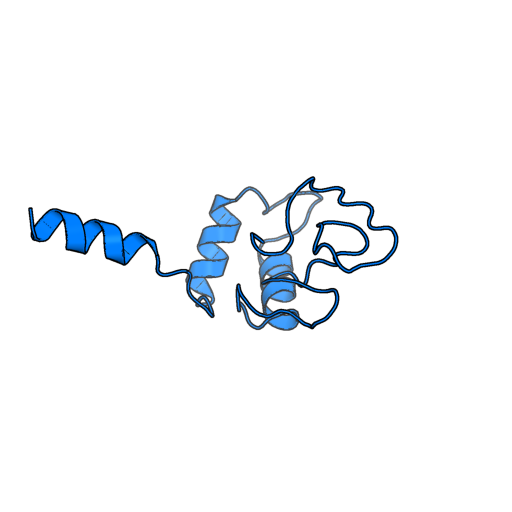SN A 1 85 ? 2.863 0.512 -13.031 1.00 95.81 85 ASN A CA 1
ATOM 677 C C . ASN A 1 85 ? 1.440 1.095 -13.188 1.00 95.81 85 ASN A C 1
ATOM 679 O O . ASN A 1 85 ? 1.262 2.246 -13.583 1.00 95.81 85 ASN A O 1
ATOM 683 N N . LEU A 1 86 ? 0.414 0.296 -12.883 1.00 97.38 86 LEU A N 1
ATOM 684 C CA . LEU A 1 86 ? -0.992 0.683 -13.052 1.00 97.38 86 LEU A CA 1
ATOM 685 C C . LEU A 1 86 ? -1.394 1.906 -12.207 1.00 97.38 86 LEU A C 1
ATOM 687 O O . LEU A 1 86 ? -2.338 2.603 -12.567 1.00 97.38 86 LEU A O 1
ATOM 691 N N . CYS A 1 87 ? -0.695 2.188 -11.102 1.00 95.00 87 CYS A N 1
ATOM 692 C CA . CYS A 1 87 ? -0.935 3.385 -10.293 1.00 95.00 87 CYS A CA 1
ATOM 693 C C . CYS A 1 87 ? -0.186 4.628 -10.802 1.00 95.00 87 CYS A C 1
ATOM 695 O O . CYS A 1 87 ? -0.420 5.716 -10.275 1.00 95.00 87 CYS A O 1
ATOM 697 N N . GLY A 1 88 ? 0.729 4.491 -11.770 1.00 95.25 88 GLY A N 1
ATOM 698 C CA . GLY A 1 88 ? 1.495 5.604 -12.336 1.00 95.25 88 GLY A CA 1
ATOM 699 C C . GLY A 1 88 ? 2.404 6.320 -11.328 1.00 95.25 88 GLY A C 1
ATOM 700 O O . GLY A 1 88 ? 2.593 7.531 -11.429 1.00 95.25 88 GLY A O 1
ATOM 701 N N . LYS A 1 89 ? 2.942 5.615 -10.323 1.00 93.00 89 LYS A N 1
ATOM 702 C CA . LYS A 1 89 ? 3.720 6.206 -9.212 1.00 93.00 89 LYS A CA 1
ATOM 703 C C . LYS A 1 89 ? 4.962 5.377 -8.874 1.00 93.00 89 LYS A C 1
ATOM 705 O O . LYS A 1 89 ? 5.029 4.182 -9.155 1.00 93.00 89 LYS A O 1
ATOM 710 N N . LYS A 1 90 ? 5.948 6.015 -8.234 1.00 93.44 90 LYS A N 1
ATOM 711 C CA . LYS A 1 90 ? 7.131 5.330 -7.691 1.00 93.44 90 LYS A CA 1
ATOM 712 C C . LYS A 1 90 ? 6.776 4.557 -6.420 1.00 93.44 90 LYS A C 1
ATOM 714 O O . LYS A 1 90 ? 6.052 5.082 -5.577 1.00 93.44 90 LYS A O 1
ATOM 719 N N . CYS A 1 91 ? 7.335 3.358 -6.252 1.00 91.81 91 CYS A N 1
ATOM 720 C CA . CYS A 1 91 ? 7.075 2.525 -5.068 1.00 91.81 91 CYS A CA 1
ATOM 721 C C . CYS A 1 91 ? 7.579 3.154 -3.757 1.00 91.81 91 CYS A C 1
ATOM 723 O O . CYS A 1 91 ? 7.044 2.872 -2.697 1.00 91.81 91 CYS A O 1
ATOM 725 N N . SER A 1 92 ? 8.579 4.039 -3.810 1.00 84.31 92 SER A N 1
ATOM 726 C CA . SER A 1 92 ? 9.122 4.724 -2.626 1.00 84.31 92 SER A CA 1
ATOM 727 C C . SER A 1 92 ? 8.170 5.741 -1.984 1.00 84.31 92 SER A C 1
ATOM 729 O O . SER A 1 92 ? 8.479 6.258 -0.916 1.00 84.31 92 SER A O 1
ATOM 731 N N . GLY A 1 93 ? 7.076 6.097 -2.664 1.00 73.88 93 GLY A N 1
ATOM 732 C CA . GLY A 1 93 ? 6.054 7.026 -2.172 1.00 73.88 93 GLY A CA 1
ATOM 733 C C . GLY A 1 93 ? 4.741 6.346 -1.776 1.00 73.88 93 GLY A C 1
ATOM 734 O O . GLY A 1 93 ? 3.726 7.038 -1.689 1.00 73.88 93 GLY A O 1
ATOM 735 N N . MET A 1 94 ? 4.753 5.017 -1.632 1.00 74.38 94 MET A N 1
ATOM 736 C CA . MET A 1 94 ? 3.652 4.204 -1.102 1.00 74.38 94 MET A CA 1
ATOM 737 C C . MET A 1 94 ? 3.864 3.937 0.383 1.00 74.38 94 MET A C 1
ATOM 739 O O . MET A 1 94 ? 2.843 3.927 1.105 1.00 74.38 94 MET A O 1
#

pLDDT: mean 86.53, std 15.89, range [46.06, 97.88]